Protein AF-A0A7X8JV28-F1 (afdb_monomer_lite)

Radius of gyration: 13.78 Å; chains: 1; bounding box: 39×40×29 Å

Foldseek 3Di:
DDFAAEAEEAQWEQDPVGIDGNPCVPAHLVRAPAEEEEEDDPPLCLQVVQVVVQVVCRVVRFYKYWYADRVDRSGTQKMAGVVNRYIYGHPYPPPPPCVSHPYYHYSVVPD

pLDDT: mean 81.32, std 13.65, range [43.78, 96.5]

Secondary structure (DSSP, 8-state):
-PPPPEEEEESEEEETTEEEE-GGGT--TTT-SEEEEEE--TTSSHHHHHHHHHHHHHHTT--EEEEE-SS-TT-EEEEEEGGGTEEEEE--TT-GGGGG-SEEEETTS--

Sequence (111 aa):
MSKGKIRHMFLGGNTSQGFFSYYDYILSQEEATRIICIKGGPGVGKSTFMKKIGKEMEDRGYDVEYMHCSSDNNSIDGVVIPAIKVALLDGTAPHEEVSYAQYLFDLQEVW

Structure (mmCIF, N/CA/C/O backbone):
data_AF-A0A7X8JV28-F1
#
_entry.id   AF-A0A7X8JV28-F1
#
loop_
_atom_site.group_PDB
_atom_site.id
_atom_site.type_symbol
_atom_site.label_atom_id
_atom_site.label_alt_id
_atom_site.label_comp_id
_atom_site.label_asym_id
_atom_site.label_entity_id
_atom_site.label_seq_id
_atom_site.pdbx_PDB_ins_code
_atom_site.Cartn_x
_atom_site.Cartn_y
_atom_site.Cartn_z
_atom_site.occupancy
_atom_site.B_iso_or_equiv
_atom_site.auth_seq_id
_atom_site.auth_comp_id
_atom_site.auth_asym_id
_atom_site.auth_atom_id
_atom_site.pdbx_PDB_model_num
ATOM 1 N N . MET A 1 1 ? -24.702 -2.999 5.657 1.00 57.16 1 MET A N 1
ATOM 2 C CA . MET A 1 1 ? -23.469 -2.457 6.268 1.00 57.16 1 MET A CA 1
ATOM 3 C C . MET A 1 1 ? -22.987 -1.316 5.389 1.00 57.16 1 MET A C 1
ATOM 5 O O . MET A 1 1 ? -23.052 -1.466 4.173 1.00 57.16 1 MET A O 1
ATOM 9 N N . SER A 1 2 ? -22.616 -0.164 5.953 1.00 67.62 2 SER A N 1
ATOM 10 C CA . SER A 1 2 ? -22.045 0.934 5.161 1.00 67.62 2 SER A CA 1
ATOM 11 C C . SER A 1 2 ? -20.673 0.508 4.647 1.00 67.62 2 SER A C 1
ATOM 13 O O . SER A 1 2 ? -19.848 0.057 5.437 1.00 67.62 2 SER A O 1
ATOM 15 N N . LYS A 1 3 ? -20.434 0.624 3.339 1.00 73.06 3 LYS A N 1
ATOM 16 C CA . LYS A 1 3 ? -19.092 0.430 2.779 1.00 73.06 3 LYS A CA 1
ATOM 17 C C . LYS A 1 3 ? -18.170 1.540 3.290 1.00 73.06 3 LYS A C 1
ATOM 19 O O . LYS A 1 3 ? -18.620 2.682 3.403 1.00 73.06 3 LYS A O 1
ATOM 24 N N . GLY A 1 4 ? -16.919 1.196 3.593 1.00 81.31 4 GLY A N 1
ATOM 25 C CA . GLY A 1 4 ? -15.893 2.183 3.921 1.00 81.31 4 GLY A CA 1
ATOM 26 C C . GLY A 1 4 ? -15.623 3.127 2.746 1.00 81.31 4 GLY A C 1
ATOM 27 O O . GLY A 1 4 ? -15.974 2.844 1.595 1.00 81.31 4 GLY A O 1
ATOM 28 N N . LYS A 1 5 ? -15.032 4.283 3.034 1.00 90.69 5 LYS A N 1
ATOM 29 C CA . LYS A 1 5 ? -14.613 5.262 2.032 1.00 90.69 5 LYS A CA 1
ATOM 30 C C . LYS A 1 5 ? -13.354 4.773 1.330 1.00 90.69 5 LYS A C 1
ATOM 32 O O . LYS A 1 5 ? -12.372 4.408 1.970 1.00 90.69 5 LYS A O 1
ATOM 37 N N . ILE A 1 6 ? -13.384 4.830 0.004 1.00 94.50 6 ILE A N 1
ATOM 38 C CA . ILE A 1 6 ? -12.260 4.452 -0.849 1.00 94.50 6 ILE A CA 1
ATOM 39 C C . ILE A 1 6 ? -11.619 5.724 -1.393 1.00 94.50 6 ILE A C 1
ATOM 41 O O . ILE A 1 6 ? -12.312 6.593 -1.930 1.00 94.50 6 ILE A O 1
ATOM 45 N N . ARG A 1 7 ? -10.297 5.834 -1.264 1.00 92.38 7 ARG A N 1
ATOM 46 C CA . ARG A 1 7 ? -9.512 6.922 -1.858 1.00 92.38 7 ARG A CA 1
ATOM 47 C C . ARG A 1 7 ? -8.438 6.343 -2.760 1.00 92.38 7 ARG A C 1
ATOM 49 O O . ARG A 1 7 ? -7.841 5.319 -2.451 1.00 92.38 7 ARG A O 1
ATOM 56 N N . HIS A 1 8 ? -8.190 7.026 -3.866 1.00 92.25 8 HIS A N 1
ATOM 57 C CA . HIS A 1 8 ? -7.126 6.698 -4.802 1.00 92.25 8 HIS A CA 1
ATOM 58 C C . HIS A 1 8 ? -6.205 7.903 -4.926 1.00 92.25 8 HIS A C 1
ATOM 60 O O . HIS A 1 8 ? -6.681 9.025 -5.104 1.00 92.25 8 HIS A O 1
ATOM 66 N N . MET A 1 9 ? -4.903 7.671 -4.827 1.00 89.56 9 MET A N 1
ATOM 67 C CA . MET A 1 9 ? -3.884 8.711 -4.920 1.00 89.56 9 MET A CA 1
ATOM 68 C C . MET A 1 9 ? -2.630 8.176 -5.606 1.00 89.56 9 MET A C 1
ATOM 70 O O . MET A 1 9 ? -2.436 6.967 -5.695 1.00 89.56 9 MET A O 1
ATOM 74 N N . PHE A 1 10 ? -1.784 9.082 -6.084 1.00 85.81 10 PHE A N 1
ATOM 75 C CA . PHE A 1 10 ? -0.434 8.768 -6.539 1.00 85.81 10 PHE A CA 1
ATOM 76 C C . PHE A 1 10 ? 0.550 9.230 -5.469 1.00 85.81 10 PHE A C 1
ATOM 78 O O . PHE A 1 10 ? 0.395 10.323 -4.927 1.00 85.81 10 PHE A O 1
ATOM 85 N N . LEU A 1 11 ? 1.553 8.406 -5.175 1.00 76.94 11 LEU A N 1
ATOM 86 C CA . LEU A 1 11 ? 2.561 8.703 -4.150 1.00 76.94 11 LEU A CA 1
ATOM 87 C C . LEU A 1 11 ? 3.801 9.390 -4.688 1.00 76.94 11 LEU A C 1
ATOM 89 O O . LEU A 1 11 ? 4.703 9.729 -3.938 1.00 76.94 11 LEU A O 1
ATOM 93 N N . GLY A 1 12 ? 3.872 9.584 -5.990 1.00 78.94 12 GLY A N 1
ATOM 94 C CA . GLY A 1 12 ? 4.982 10.264 -6.605 1.00 78.94 12 GLY A CA 1
ATOM 95 C C . GLY A 1 12 ? 4.717 10.479 -8.074 1.00 78.94 12 GLY A C 1
ATOM 96 O O . GLY A 1 12 ? 3.746 9.967 -8.637 1.00 78.94 12 GLY A O 1
ATOM 97 N N . GLY A 1 13 ? 5.576 11.266 -8.694 1.00 79.62 13 GLY A N 1
ATOM 98 C CA . GLY A 1 13 ? 5.442 11.601 -10.097 1.00 79.62 13 GLY A CA 1
ATOM 99 C C . GLY A 1 13 ? 6.718 12.191 -10.661 1.00 79.62 13 GLY A C 1
ATOM 100 O O . GLY A 1 13 ? 7.561 12.725 -9.939 1.00 79.62 13 GLY A O 1
ATOM 101 N N . ASN A 1 14 ? 6.844 12.100 -11.980 1.00 81.44 14 ASN A N 1
ATOM 102 C CA . ASN A 1 14 ? 7.938 12.723 -12.708 1.00 81.44 14 ASN A CA 1
ATOM 103 C C . ASN A 1 14 ? 7.628 14.206 -12.926 1.00 81.44 14 ASN A C 1
ATOM 105 O O . ASN A 1 14 ? 6.601 14.556 -13.507 1.00 81.44 14 ASN A O 1
ATOM 109 N N . THR A 1 15 ? 8.525 15.074 -12.468 1.00 82.62 15 THR A N 1
ATOM 110 C CA . THR A 1 15 ? 8.434 16.529 -12.630 1.00 82.62 15 THR A CA 1
ATOM 111 C C . THR A 1 15 ? 9.595 17.038 -13.483 1.00 82.62 15 THR A C 1
ATOM 113 O O . THR A 1 15 ? 10.560 16.316 -13.737 1.00 82.62 15 THR A O 1
ATOM 116 N N . SER A 1 16 ? 9.561 18.310 -13.886 1.00 85.94 16 SER A N 1
ATOM 117 C CA . SER A 1 16 ? 10.687 18.942 -14.590 1.00 85.94 16 SER A CA 1
ATOM 118 C C . SER A 1 16 ? 11.976 19.021 -13.757 1.00 85.94 16 SER A C 1
ATOM 120 O O . SER A 1 16 ? 13.021 19.357 -14.304 1.00 85.94 16 SER A O 1
ATOM 122 N N . GLN A 1 17 ? 11.912 18.742 -12.451 1.00 84.19 17 GLN A N 1
ATOM 123 C CA . GLN A 1 17 ? 13.056 18.727 -11.532 1.00 84.19 17 GLN A CA 1
ATOM 124 C C . GLN A 1 17 ? 13.494 17.304 -11.138 1.00 84.19 17 GLN A C 1
ATOM 126 O O . GLN A 1 17 ? 14.401 17.153 -10.326 1.00 84.19 17 GLN A O 1
ATOM 131 N N . GLY A 1 18 ? 12.877 16.264 -11.712 1.00 80.75 18 GLY A N 1
ATOM 132 C CA . GLY A 1 18 ? 13.117 14.861 -11.363 1.00 80.75 18 GLY A CA 1
ATOM 133 C C . GLY A 1 18 ? 11.908 14.191 -10.705 1.00 80.75 18 GLY A C 1
ATOM 134 O O . GLY A 1 18 ? 10.798 14.734 -10.710 1.00 80.75 18 GLY A O 1
ATOM 135 N N . PHE A 1 19 ? 12.114 12.985 -10.173 1.00 77.12 19 PHE A N 1
ATOM 136 C CA . PHE A 1 19 ? 11.081 12.235 -9.456 1.00 77.12 19 PHE A CA 1
ATOM 137 C C . PHE A 1 19 ? 10.818 12.866 -8.086 1.00 77.12 19 PHE A C 1
ATOM 139 O O . PHE A 1 19 ? 11.753 13.102 -7.323 1.00 77.12 19 PHE A O 1
ATOM 146 N N . PHE A 1 20 ? 9.549 13.131 -7.779 1.00 76.44 20 PHE A N 1
ATOM 147 C CA . PHE A 1 20 ? 9.119 13.625 -6.473 1.00 76.44 20 PHE A CA 1
ATOM 148 C C . PHE A 1 20 ? 8.277 12.559 -5.770 1.00 76.44 20 PHE A C 1
ATOM 150 O O . PHE A 1 20 ? 7.376 11.994 -6.392 1.00 76.44 20 PHE A O 1
ATOM 157 N N . SER A 1 21 ? 8.566 12.304 -4.491 1.00 75.50 21 SER A N 1
ATOM 158 C CA . SER A 1 21 ? 7.941 11.270 -3.657 1.00 75.50 21 SER A CA 1
ATOM 159 C C . SER A 1 21 ? 7.173 11.901 -2.489 1.00 75.50 21 SER A C 1
ATOM 161 O O . SER A 1 21 ? 7.656 12.833 -1.854 1.00 75.50 21 SER A O 1
ATOM 163 N N . TYR A 1 22 ? 5.979 11.385 -2.208 1.00 74.81 22 TYR A N 1
ATOM 164 C CA . TYR A 1 22 ? 5.117 11.713 -1.068 1.00 74.81 22 TYR A CA 1
ATOM 165 C C . TYR A 1 22 ? 4.986 10.539 -0.085 1.00 74.81 22 TYR A C 1
ATOM 167 O O . TYR A 1 22 ? 4.106 10.563 0.776 1.00 74.81 22 TYR A O 1
ATOM 175 N N . TYR A 1 23 ? 5.831 9.511 -0.203 1.00 69.12 23 TYR A N 1
ATOM 176 C CA . TYR A 1 23 ? 5.744 8.308 0.629 1.00 69.12 23 TYR A CA 1
ATOM 177 C C . TYR A 1 23 ? 5.847 8.611 2.134 1.00 69.12 23 TYR A C 1
ATOM 179 O O . TYR A 1 23 ? 5.099 8.038 2.927 1.00 69.12 23 TYR A O 1
ATOM 187 N N . ASP A 1 24 ? 6.653 9.607 2.512 1.00 68.00 24 ASP A N 1
ATOM 188 C CA . ASP A 1 24 ? 6.817 10.060 3.901 1.00 68.00 24 ASP A CA 1
ATOM 189 C C . ASP A 1 24 ? 5.529 10.606 4.548 1.00 68.00 24 ASP A C 1
ATOM 191 O O . ASP A 1 24 ? 5.417 10.653 5.773 1.00 68.00 24 ASP A O 1
ATOM 195 N N . TYR A 1 25 ? 4.536 11.014 3.750 1.00 71.88 25 TYR A N 1
ATOM 196 C CA . TYR A 1 25 ? 3.302 11.651 4.233 1.00 71.88 25 TYR A CA 1
ATOM 197 C C . TYR A 1 25 ? 2.119 10.691 4.374 1.00 71.88 25 TYR A C 1
ATOM 199 O O . TYR A 1 25 ? 1.027 11.110 4.755 1.00 71.88 25 TYR A O 1
ATOM 207 N N . ILE A 1 26 ? 2.312 9.419 4.034 1.00 72.06 26 ILE A N 1
ATOM 208 C CA . ILE A 1 26 ? 1.241 8.424 4.002 1.00 72.06 26 ILE A CA 1
ATOM 209 C C . ILE A 1 26 ? 0.824 8.014 5.413 1.00 72.06 26 ILE A C 1
ATOM 211 O O . ILE A 1 26 ? -0.345 8.076 5.790 1.00 72.06 26 ILE A O 1
ATOM 215 N N . LEU A 1 27 ? 1.798 7.519 6.166 1.00 76.50 27 LEU A N 1
ATOM 216 C CA . LEU A 1 27 ? 1.638 7.025 7.518 1.00 76.50 27 LEU A CA 1
ATOM 217 C C . LEU A 1 27 ? 3.030 7.040 8.132 1.00 76.50 27 LEU A C 1
ATOM 219 O O . LEU A 1 27 ? 3.892 6.252 7.738 1.00 76.50 27 LEU A O 1
ATOM 223 N N . SER A 1 28 ? 3.256 7.959 9.065 1.00 77.88 28 SER A N 1
ATOM 224 C CA . SER A 1 28 ? 4.546 8.032 9.740 1.00 77.88 28 SER A CA 1
ATOM 225 C C . SER A 1 28 ? 4.804 6.736 10.513 1.00 77.88 28 SER A C 1
ATOM 227 O O . SER A 1 28 ? 3.879 6.084 11.004 1.00 77.88 28 SER A O 1
ATOM 229 N N . GLN A 1 29 ? 6.071 6.352 10.654 1.00 71.81 29 GLN A N 1
ATOM 230 C CA . GLN A 1 29 ? 6.434 5.155 11.420 1.00 71.81 29 GLN A CA 1
ATOM 231 C C . GLN A 1 29 ? 6.014 5.230 12.884 1.00 71.81 29 GLN A C 1
ATOM 233 O O . GLN A 1 29 ? 5.699 4.205 13.480 1.00 71.81 29 GLN A O 1
ATOM 238 N N . GLU A 1 30 ? 6.012 6.433 13.456 1.00 80.12 30 GLU A N 1
ATOM 239 C CA . GLU A 1 30 ? 5.591 6.665 14.837 1.00 80.12 30 GLU A CA 1
ATOM 240 C C . GLU A 1 30 ? 4.093 6.391 15.023 1.00 80.12 30 GLU A C 1
ATOM 242 O O . GLU A 1 30 ? 3.666 5.905 16.070 1.00 80.12 30 GLU A O 1
ATOM 247 N N . GLU A 1 31 ? 3.282 6.674 14.002 1.00 84.12 31 GLU A N 1
ATOM 248 C CA . GLU A 1 31 ? 1.842 6.429 14.031 1.00 84.12 31 GLU A CA 1
ATOM 249 C C . GLU A 1 31 ? 1.480 5.013 13.590 1.00 84.12 31 GLU A C 1
ATOM 251 O O . GLU A 1 31 ? 0.454 4.479 14.025 1.00 84.12 31 GLU A O 1
ATOM 256 N N . ALA A 1 32 ? 2.286 4.407 12.720 1.00 86.38 32 ALA A N 1
ATOM 257 C CA . ALA A 1 32 ? 1.993 3.117 12.133 1.00 86.38 32 ALA A CA 1
ATOM 258 C C . ALA A 1 32 ? 1.951 2.014 13.195 1.00 86.38 32 ALA A C 1
ATOM 260 O O . ALA A 1 32 ? 2.913 1.744 13.908 1.00 86.38 32 ALA A O 1
ATOM 261 N N . THR A 1 33 ? 0.829 1.296 13.244 1.00 91.44 33 THR A N 1
ATOM 262 C CA . THR A 1 33 ? 0.763 0.039 13.994 1.00 91.44 33 THR A CA 1
ATOM 263 C C . THR A 1 33 ? 1.562 -1.037 13.276 1.00 91.44 33 THR A C 1
ATOM 265 O O . THR A 1 33 ? 2.261 -1.800 13.939 1.00 91.44 33 THR A O 1
ATOM 268 N N . ARG A 1 34 ? 1.454 -1.108 11.936 1.00 89.19 34 ARG A N 1
ATOM 269 C CA . ARG A 1 34 ? 2.289 -1.978 11.093 1.00 89.19 34 ARG A CA 1
ATOM 270 C C . ARG A 1 34 ? 2.592 -1.380 9.728 1.00 89.19 34 ARG A C 1
ATOM 272 O O . ARG A 1 34 ? 1.685 -0.902 9.052 1.00 89.19 34 ARG A O 1
ATOM 279 N N . ILE A 1 35 ? 3.842 -1.524 9.298 1.00 87.25 35 ILE A N 1
ATOM 280 C CA . ILE A 1 35 ? 4.275 -1.298 7.914 1.00 87.25 35 ILE A CA 1
ATOM 281 C C . ILE A 1 35 ? 4.800 -2.625 7.370 1.00 87.25 35 ILE A C 1
ATOM 283 O O . ILE A 1 35 ? 5.739 -3.204 7.925 1.00 87.25 35 ILE A O 1
ATOM 287 N N . ILE A 1 36 ? 4.156 -3.119 6.316 1.00 88.50 36 ILE A N 1
ATOM 288 C CA . ILE A 1 36 ? 4.472 -4.386 5.659 1.00 88.50 36 ILE A CA 1
ATOM 289 C C . ILE A 1 36 ? 4.986 -4.071 4.259 1.00 88.50 36 ILE A C 1
ATOM 291 O O . ILE A 1 36 ? 4.235 -3.585 3.416 1.00 88.50 36 ILE A O 1
ATOM 295 N N . CYS A 1 37 ? 6.249 -4.387 3.997 1.00 86.69 37 CYS A N 1
ATOM 296 C CA . CYS A 1 37 ? 6.818 -4.255 2.663 1.00 86.69 37 CYS A CA 1
ATOM 297 C C . CYS A 1 37 ? 6.721 -5.584 1.918 1.00 86.69 37 CYS A C 1
ATOM 299 O O . CYS A 1 37 ? 7.158 -6.625 2.413 1.00 86.69 37 CYS A O 1
ATOM 301 N N . ILE A 1 38 ? 6.171 -5.536 0.711 1.00 87.75 38 ILE A N 1
ATOM 302 C CA . ILE A 1 38 ? 6.040 -6.675 -0.187 1.00 87.75 38 ILE A CA 1
ATOM 303 C C . ILE A 1 38 ? 7.141 -6.568 -1.233 1.00 87.75 38 ILE A C 1
ATOM 305 O O . ILE A 1 38 ? 7.143 -5.656 -2.057 1.00 87.75 38 ILE A O 1
ATOM 309 N N . LYS A 1 39 ? 8.078 -7.511 -1.205 1.00 83.00 39 LYS A N 1
ATOM 310 C CA . LYS A 1 39 ? 9.165 -7.620 -2.173 1.00 83.00 39 LYS A CA 1
ATOM 311 C C . LYS A 1 39 ? 8.874 -8.665 -3.236 1.00 83.00 39 LYS A C 1
ATOM 313 O O . LYS A 1 39 ? 8.042 -9.556 -3.076 1.00 83.00 39 LYS A O 1
ATOM 318 N N . GLY A 1 40 ? 9.577 -8.506 -4.347 1.00 79.88 40 GLY A N 1
ATOM 319 C CA . GLY A 1 40 ? 9.645 -9.471 -5.428 1.00 79.88 40 GLY A CA 1
ATOM 320 C C . GLY A 1 40 ? 9.813 -8.778 -6.775 1.00 79.88 40 GLY A C 1
ATOM 321 O O . GLY A 1 40 ? 9.611 -7.572 -6.906 1.00 79.88 40 GLY A O 1
ATOM 322 N N . GLY A 1 41 ? 10.190 -9.526 -7.804 1.00 80.00 41 GLY A N 1
ATOM 323 C CA . GLY A 1 41 ? 10.437 -8.990 -9.140 1.00 80.00 41 GLY A CA 1
ATOM 324 C C . GLY A 1 41 ? 9.185 -8.441 -9.842 1.00 80.00 41 GLY A C 1
ATOM 325 O O . GLY A 1 41 ? 8.059 -8.527 -9.333 1.00 80.00 41 GLY A O 1
ATOM 326 N N . PRO A 1 42 ? 9.349 -7.852 -11.034 1.00 80.62 42 PRO A N 1
ATOM 327 C CA . PRO A 1 42 ? 8.225 -7.487 -11.890 1.00 80.62 42 PRO A CA 1
ATOM 328 C C . PRO A 1 42 ? 7.331 -8.702 -12.182 1.00 80.62 42 PRO A C 1
ATOM 330 O O . PRO A 1 42 ? 7.822 -9.810 -12.377 1.00 80.62 42 PRO A O 1
ATOM 333 N N . GLY A 1 43 ? 6.010 -8.510 -12.203 1.00 84.00 43 GLY A N 1
ATOM 334 C CA . GLY A 1 43 ? 5.058 -9.557 -12.605 1.00 84.00 43 GLY A CA 1
ATOM 335 C C . GLY A 1 43 ? 4.742 -10.643 -11.565 1.00 84.00 43 GLY A C 1
ATOM 336 O O . GLY A 1 43 ? 3.832 -11.429 -11.795 1.00 84.00 43 GLY A O 1
ATOM 337 N N . VAL A 1 44 ? 5.384 -10.656 -10.390 1.00 87.19 44 VAL A N 1
ATOM 338 C CA . VAL A 1 44 ? 5.136 -11.676 -9.337 1.00 87.19 44 VAL A CA 1
ATOM 339 C C . VAL A 1 44 ? 3.824 -11.482 -8.560 1.00 87.19 44 VAL A C 1
ATOM 341 O O . VAL A 1 44 ? 3.532 -12.207 -7.616 1.00 87.19 44 VAL A O 1
ATOM 344 N N . GLY A 1 45 ? 3.020 -10.483 -8.936 1.00 89.12 45 GLY A N 1
ATOM 345 C CA . GLY A 1 45 ? 1.680 -10.285 -8.381 1.00 89.12 45 GLY A CA 1
ATOM 346 C C . GLY A 1 45 ? 1.579 -9.373 -7.154 1.00 89.12 45 GLY A C 1
ATOM 347 O O . GLY A 1 45 ? 0.511 -9.348 -6.549 1.00 89.12 45 GLY A O 1
ATOM 348 N N . LYS A 1 46 ? 2.605 -8.577 -6.813 1.00 90.38 46 LYS A N 1
ATOM 349 C CA . LYS A 1 46 ? 2.596 -7.643 -5.658 1.00 90.38 46 LYS A CA 1
ATOM 350 C C . LYS A 1 46 ? 1.355 -6.741 -5.609 1.00 90.38 46 LYS A C 1
ATOM 352 O O . LYS A 1 46 ? 0.575 -6.796 -4.664 1.00 90.38 46 LYS A O 1
ATOM 357 N N . SER A 1 47 ? 1.120 -5.983 -6.680 1.00 92.12 47 SER A N 1
ATOM 358 C CA . SER A 1 47 ? -0.057 -5.115 -6.830 1.00 92.12 47 SER A CA 1
ATOM 359 C C . SER A 1 47 ? -1.368 -5.897 -6.718 1.00 92.12 47 SER A C 1
ATOM 361 O O . SER A 1 47 ? -2.298 -5.477 -6.034 1.00 92.12 47 SER A O 1
ATOM 363 N N . THR A 1 48 ? -1.436 -7.093 -7.311 1.00 93.88 48 THR A N 1
ATOM 364 C CA . THR A 1 48 ? -2.628 -7.950 -7.203 1.00 93.88 48 THR A CA 1
ATOM 365 C C . THR A 1 48 ? -2.864 -8.406 -5.763 1.00 93.88 48 THR A C 1
ATOM 367 O O . THR A 1 48 ? -4.003 -8.408 -5.300 1.00 93.88 48 THR A O 1
ATOM 370 N N . PHE A 1 49 ? -1.806 -8.774 -5.044 1.00 93.06 49 PHE A N 1
ATOM 371 C CA . PHE A 1 49 ? -1.873 -9.180 -3.646 1.00 93.06 49 PHE A CA 1
ATOM 372 C C . PHE A 1 49 ? -2.363 -8.034 -2.755 1.00 93.06 49 PHE A C 1
ATOM 374 O O . PHE A 1 49 ? -3.336 -8.204 -2.019 1.00 93.06 49 PHE A O 1
ATOM 381 N N . MET A 1 50 ? -1.784 -6.840 -2.905 1.00 94.69 50 MET A N 1
ATOM 382 C CA . MET A 1 5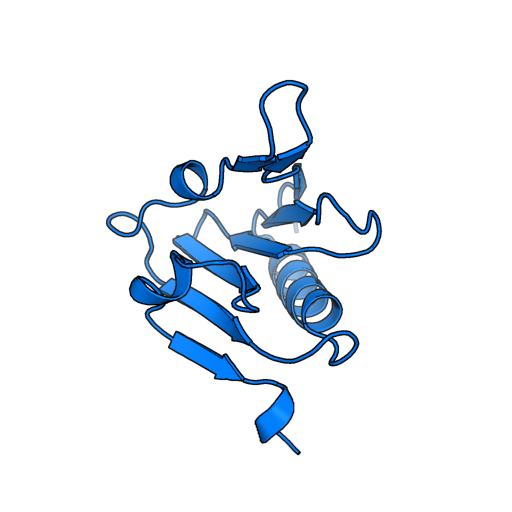0 ?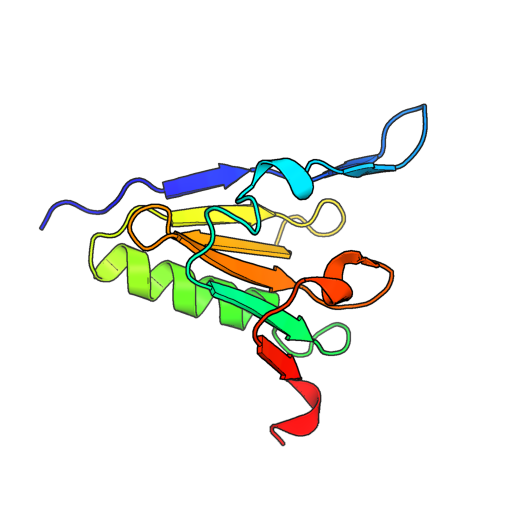 -2.224 -5.643 -2.187 1.00 94.69 50 MET A CA 1
ATOM 383 C C . MET A 1 50 ? -3.687 -5.289 -2.485 1.00 94.69 50 MET A C 1
ATOM 385 O O . MET A 1 50 ? -4.458 -5.052 -1.557 1.00 94.69 50 MET A O 1
ATOM 389 N N . LYS A 1 51 ? -4.115 -5.338 -3.756 1.00 95.00 51 LYS A N 1
ATOM 390 C CA . LYS A 1 51 ? -5.516 -5.087 -4.143 1.00 95.00 51 LYS A CA 1
ATOM 391 C C . LYS A 1 51 ? -6.485 -6.069 -3.498 1.00 95.00 51 LYS A C 1
ATOM 393 O O . LYS A 1 51 ? -7.556 -5.659 -3.068 1.00 95.00 51 LYS A O 1
ATOM 398 N N . LYS A 1 52 ? -6.124 -7.355 -3.420 1.00 96.00 52 LYS A N 1
ATOM 399 C CA . LYS A 1 52 ? -6.950 -8.374 -2.754 1.00 96.00 52 LYS A CA 1
ATOM 400 C C . LYS A 1 52 ? -7.124 -8.065 -1.268 1.00 96.00 52 LYS A C 1
ATOM 402 O O . LYS A 1 52 ? -8.239 -8.159 -0.767 1.00 96.00 52 LYS A O 1
ATOM 407 N N . ILE A 1 53 ? -6.051 -7.659 -0.589 1.00 95.38 53 ILE A N 1
ATOM 408 C CA . ILE A 1 53 ? -6.109 -7.263 0.824 1.00 95.38 53 ILE A CA 1
ATOM 409 C C . ILE A 1 53 ? -6.963 -6.003 0.995 1.00 95.38 53 ILE A C 1
ATOM 411 O O . ILE A 1 53 ? -7.866 -6.001 1.825 1.00 95.38 53 ILE A O 1
ATOM 415 N N . GLY A 1 54 ? -6.744 -4.962 0.187 1.00 95.38 54 GLY A N 1
ATOM 416 C CA . GLY A 1 54 ? -7.561 -3.745 0.225 1.00 95.38 54 GLY A CA 1
ATOM 417 C C . GLY A 1 54 ? -9.050 -4.043 0.024 1.00 95.38 54 GLY A C 1
ATOM 418 O O . GLY A 1 54 ? -9.876 -3.637 0.838 1.00 95.38 54 GLY A O 1
ATOM 419 N N . LYS A 1 55 ? -9.385 -4.853 -0.988 1.00 95.44 55 LYS A N 1
ATOM 420 C CA . LYS A 1 55 ? -10.761 -5.265 -1.291 1.00 95.44 55 LYS A CA 1
ATOM 421 C C . LYS A 1 55 ? -11.428 -5.987 -0.118 1.00 95.44 55 LYS A C 1
ATOM 423 O O . LYS A 1 55 ? -12.585 -5.697 0.179 1.00 95.44 55 LYS A O 1
ATOM 428 N N . GLU A 1 56 ? -10.707 -6.892 0.540 1.00 95.94 56 GLU A N 1
ATOM 429 C CA . GLU A 1 56 ? -11.189 -7.605 1.728 1.00 95.94 56 GLU A CA 1
ATOM 430 C C . GLU A 1 56 ? -11.455 -6.638 2.894 1.00 95.94 56 GLU A C 1
ATOM 432 O O . GLU A 1 56 ? -12.453 -6.767 3.602 1.00 95.94 56 GLU A O 1
ATOM 437 N N . MET A 1 57 ? -10.600 -5.629 3.085 1.00 95.69 57 MET A N 1
ATOM 438 C CA . MET A 1 57 ? -10.788 -4.626 4.139 1.00 95.69 57 MET A CA 1
ATOM 439 C C . MET A 1 57 ? -11.985 -3.711 3.851 1.00 95.69 57 MET A C 1
ATOM 441 O O . MET A 1 57 ? -12.761 -3.423 4.764 1.00 95.69 57 MET A O 1
ATOM 445 N N . GLU A 1 58 ? -12.207 -3.330 2.590 1.00 94.81 58 GLU A N 1
ATOM 446 C CA . GLU A 1 58 ? -13.428 -2.621 2.181 1.00 94.81 58 GLU A CA 1
ATOM 447 C C . GLU A 1 58 ? -14.694 -3.427 2.489 1.00 94.81 58 GLU A C 1
ATOM 449 O O . GLU A 1 58 ? -15.683 -2.869 2.969 1.00 94.81 58 GLU A O 1
ATOM 454 N N . ASP A 1 59 ? -14.682 -4.735 2.203 1.00 93.81 59 ASP A N 1
ATOM 455 C CA . ASP A 1 59 ? -15.838 -5.615 2.409 1.00 93.81 59 ASP A CA 1
ATOM 456 C C . ASP A 1 59 ? -16.147 -5.803 3.900 1.00 93.81 59 ASP A C 1
ATOM 458 O O . ASP A 1 59 ? -17.306 -5.966 4.287 1.00 93.81 59 ASP A O 1
ATOM 462 N N . ARG A 1 60 ? -15.126 -5.665 4.751 1.00 93.94 60 ARG A N 1
ATOM 463 C CA . ARG A 1 60 ? -15.253 -5.574 6.213 1.00 93.94 60 ARG A CA 1
ATOM 464 C C . ARG A 1 60 ? -15.704 -4.196 6.713 1.00 93.94 60 ARG A C 1
ATOM 466 O O . ARG A 1 60 ? -15.947 -4.043 7.907 1.00 93.94 60 ARG A O 1
ATOM 473 N N . GLY A 1 61 ? -15.844 -3.210 5.827 1.00 95.25 61 GLY A N 1
ATOM 474 C CA . GLY A 1 61 ? -16.321 -1.863 6.146 1.00 95.25 61 GLY A CA 1
ATOM 475 C C . GLY A 1 61 ? -15.230 -0.874 6.557 1.00 95.25 61 GLY A C 1
ATOM 476 O O . GLY A 1 61 ? -15.561 0.188 7.079 1.00 95.25 61 GLY A O 1
ATOM 477 N N . TYR A 1 62 ? -13.953 -1.194 6.336 1.00 96.50 62 TYR A N 1
ATOM 478 C CA . TYR A 1 62 ? -12.859 -0.258 6.589 1.00 96.50 62 TYR A CA 1
ATOM 479 C C . TYR A 1 62 ? -12.707 0.752 5.452 1.00 96.50 62 TYR A C 1
ATOM 481 O O . TYR A 1 62 ? -12.908 0.427 4.281 1.00 96.50 62 TYR A O 1
ATOM 489 N N . ASP A 1 63 ? -12.293 1.965 5.811 1.00 96.12 63 ASP A N 1
ATOM 490 C CA . ASP A 1 63 ? -11.775 2.933 4.849 1.00 96.12 63 ASP A CA 1
ATOM 491 C C . ASP A 1 63 ? -10.428 2.434 4.308 1.00 96.12 63 ASP A C 1
ATOM 493 O O . ASP A 1 63 ? -9.597 1.929 5.071 1.00 96.12 63 ASP A O 1
ATOM 497 N N . VAL A 1 64 ? -10.221 2.570 2.998 1.00 95.94 64 VAL A N 1
ATOM 498 C CA . VAL A 1 64 ? -9.020 2.082 2.310 1.00 95.94 64 VAL A CA 1
ATOM 499 C C . VAL A 1 64 ? -8.492 3.146 1.360 1.00 95.94 64 VAL A C 1
ATOM 501 O O . VAL A 1 64 ? -9.230 3.729 0.560 1.00 95.94 64 VAL A O 1
ATOM 504 N N . GLU A 1 65 ? -7.189 3.383 1.439 1.00 94.50 65 GLU A N 1
ATOM 505 C CA . GLU A 1 65 ? -6.468 4.303 0.571 1.00 94.50 65 GLU A CA 1
ATOM 506 C C . GLU A 1 65 ? -5.529 3.508 -0.339 1.00 94.50 65 GLU A C 1
ATOM 508 O O . GLU A 1 65 ? -4.632 2.811 0.130 1.00 94.50 65 GLU A O 1
ATOM 513 N N . TYR A 1 66 ? -5.758 3.593 -1.647 1.00 94.06 66 TYR A N 1
ATOM 514 C CA . TYR A 1 66 ? -4.952 2.939 -2.672 1.00 94.06 66 TYR A CA 1
ATOM 515 C C . TYR A 1 66 ? -3.963 3.909 -3.292 1.00 94.06 66 TYR A C 1
ATOM 517 O O . TYR A 1 66 ? -4.323 5.021 -3.692 1.00 94.06 66 TYR A O 1
ATOM 525 N N . MET A 1 67 ? -2.739 3.431 -3.447 1.00 91.38 67 MET A N 1
ATOM 526 C CA . MET A 1 67 ? -1.609 4.215 -3.911 1.00 91.38 67 MET A CA 1
ATOM 527 C C . MET A 1 67 ? -1.131 3.677 -5.244 1.00 91.38 67 MET A C 1
ATOM 529 O O . MET A 1 67 ? -0.566 2.591 -5.315 1.00 91.38 67 MET A O 1
ATOM 533 N N . HIS A 1 68 ? -1.413 4.414 -6.309 1.00 89.62 68 HIS A N 1
ATOM 534 C CA . HIS A 1 68 ? -1.124 3.996 -7.672 1.00 89.62 68 HIS A CA 1
ATOM 535 C C . HIS A 1 68 ? 0.333 4.230 -8.038 1.00 89.62 68 HIS A C 1
ATOM 537 O O . HIS A 1 68 ? 0.934 5.239 -7.655 1.00 89.62 68 HIS A O 1
ATOM 543 N N . CYS A 1 69 ? 0.859 3.301 -8.830 1.00 85.19 69 CYS A N 1
ATOM 544 C CA . CYS A 1 69 ? 2.187 3.417 -9.392 1.00 85.19 69 CYS A CA 1
ATOM 545 C C . CYS A 1 69 ? 2.218 4.529 -10.439 1.00 85.19 69 CYS A C 1
ATOM 547 O 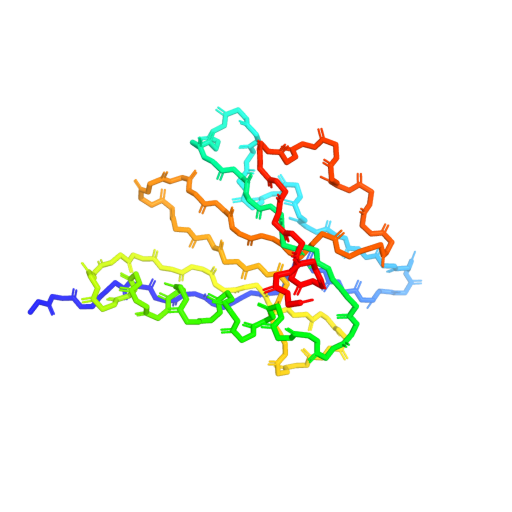O . CYS A 1 69 ? 1.396 4.573 -11.354 1.00 85.19 69 CYS A O 1
ATOM 549 N N . SER A 1 70 ? 3.205 5.415 -10.341 1.00 80.62 70 SER A N 1
ATOM 550 C CA . SER A 1 70 ? 3.382 6.516 -11.299 1.00 80.62 70 SER A CA 1
ATOM 551 C C . SER A 1 70 ? 3.800 6.051 -12.701 1.00 80.62 70 SER A C 1
ATOM 553 O O . SER A 1 70 ? 3.645 6.798 -13.666 1.00 80.62 70 SER A O 1
ATOM 555 N N . SER A 1 71 ? 4.320 4.823 -12.819 1.00 80.25 71 SER A N 1
ATOM 556 C CA . SER A 1 71 ? 4.817 4.247 -14.077 1.00 80.25 71 SER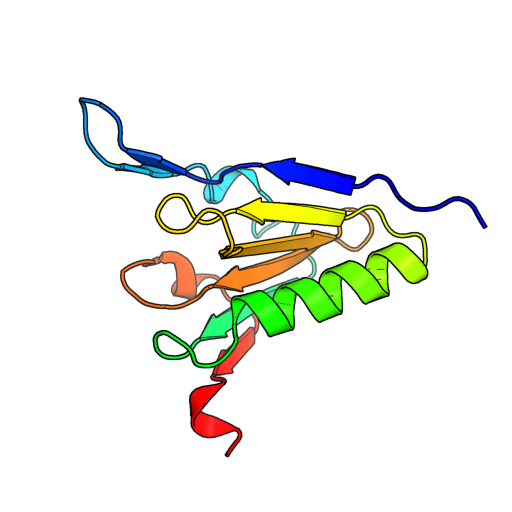 A CA 1
ATOM 557 C C . SER A 1 71 ? 3.862 3.228 -14.713 1.00 80.25 71 SER A C 1
ATOM 559 O O . SER A 1 71 ? 3.968 2.967 -15.909 1.00 80.25 71 SER A O 1
ATOM 561 N N . ASP A 1 72 ? 2.918 2.672 -13.947 1.00 82.81 72 ASP A N 1
ATOM 562 C CA . ASP A 1 72 ? 1.877 1.765 -14.442 1.00 82.81 72 ASP A CA 1
ATOM 563 C C . ASP A 1 72 ? 0.533 2.095 -13.787 1.00 82.81 72 ASP A C 1
ATOM 565 O O . ASP A 1 72 ? 0.294 1.798 -12.619 1.00 82.81 72 ASP A O 1
ATOM 569 N N . ASN A 1 73 ? -0.378 2.648 -14.586 1.00 76.75 73 ASN A N 1
ATOM 570 C CA . ASN A 1 73 ? -1.696 3.100 -14.143 1.00 76.75 73 ASN A CA 1
ATOM 571 C C . ASN A 1 73 ? -2.606 1.957 -13.646 1.00 76.75 73 ASN A C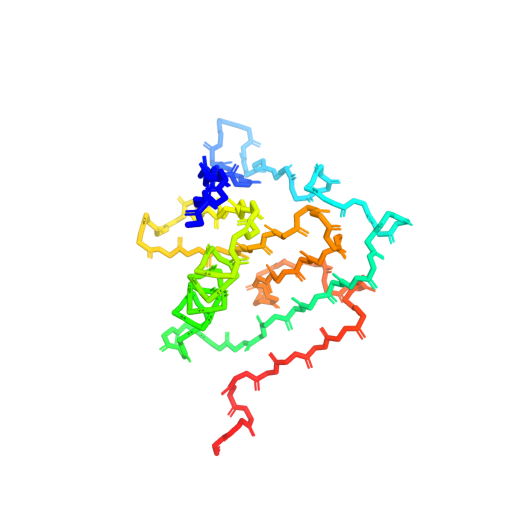 1
ATOM 573 O O . ASN A 1 73 ? -3.619 2.206 -12.997 1.00 76.75 73 ASN A O 1
ATOM 577 N N . ASN A 1 74 ? -2.278 0.704 -13.979 1.00 84.62 74 ASN A N 1
ATOM 578 C CA . ASN A 1 74 ? -2.984 -0.474 -13.485 1.00 84.62 74 ASN A CA 1
ATOM 579 C C . ASN A 1 74 ? -2.301 -1.096 -12.263 1.00 84.62 74 ASN A C 1
ATOM 581 O O . ASN A 1 74 ? -2.855 -2.040 -11.692 1.00 84.62 74 ASN A O 1
ATOM 585 N N . SER A 1 75 ? -1.137 -0.610 -11.835 1.00 88.50 75 SER A N 1
ATOM 586 C CA . SER A 1 75 ? -0.432 -1.111 -10.659 1.00 88.50 75 SER A CA 1
ATOM 587 C C . SER A 1 75 ? -0.647 -0.208 -9.446 1.00 88.50 75 SER A C 1
ATOM 589 O O . SER A 1 75 ? -0.828 1.000 -9.573 1.00 88.50 75 SER A O 1
ATOM 591 N N . ILE A 1 76 ? -0.633 -0.808 -8.256 1.00 91.62 76 ILE A N 1
ATOM 592 C CA . ILE A 1 76 ? -0.551 -0.069 -6.999 1.00 91.62 76 ILE A CA 1
ATOM 593 C C . ILE A 1 76 ? 0.770 -0.398 -6.316 1.00 91.62 76 ILE A C 1
ATOM 595 O O . ILE A 1 76 ? 1.181 -1.561 -6.314 1.00 91.62 76 ILE A O 1
ATOM 599 N N . ASP A 1 77 ? 1.373 0.624 -5.725 1.00 89.25 77 ASP A N 1
ATOM 600 C CA . ASP A 1 77 ? 2.593 0.531 -4.926 1.00 89.25 77 ASP A CA 1
ATOM 601 C C . ASP A 1 77 ? 2.272 0.518 -3.426 1.00 89.25 77 ASP A C 1
ATOM 603 O O . ASP A 1 77 ? 3.145 0.250 -2.607 1.00 89.25 77 ASP A O 1
ATOM 607 N N . GLY A 1 78 ? 1.015 0.764 -3.040 1.00 91.38 78 GLY A N 1
ATOM 608 C CA . GLY A 1 78 ? 0.628 0.684 -1.640 1.00 91.38 78 GLY A CA 1
ATOM 609 C C . GLY A 1 78 ? -0.870 0.649 -1.357 1.00 91.38 78 GLY A C 1
ATOM 610 O O . GLY A 1 78 ? -1.715 0.981 -2.197 1.00 91.38 78 GLY A O 1
ATOM 611 N N . VAL A 1 79 ? -1.185 0.225 -0.135 1.00 94.38 79 VAL A N 1
ATOM 612 C CA . VAL A 1 79 ? -2.521 0.227 0.466 1.00 94.38 79 VAL A CA 1
ATOM 613 C C . VAL A 1 79 ? -2.403 0.643 1.922 1.00 94.38 79 VAL A C 1
ATOM 615 O O . VAL A 1 79 ? -1.628 0.049 2.670 1.00 94.38 79 VAL A O 1
ATOM 618 N N . VAL A 1 80 ? -3.224 1.597 2.349 1.00 94.00 80 VAL A N 1
ATOM 619 C CA . VAL A 1 80 ? -3.332 1.991 3.756 1.00 94.00 80 VAL A CA 1
ATOM 620 C C . VAL A 1 80 ? -4.740 1.785 4.271 1.00 94.00 80 VAL A C 1
ATOM 622 O O . VAL A 1 80 ? -5.723 2.089 3.595 1.00 94.00 80 VAL A O 1
ATOM 625 N N . ILE A 1 81 ? -4.823 1.268 5.497 1.00 95.56 81 ILE A N 1
ATOM 626 C CA . ILE A 1 81 ? -6.065 1.130 6.255 1.00 95.56 81 ILE A CA 1
ATOM 627 C C . ILE A 1 81 ? -5.966 2.055 7.479 1.00 95.56 81 ILE A C 1
ATOM 629 O O . ILE A 1 81 ? -5.436 1.641 8.520 1.00 95.56 81 ILE A O 1
ATOM 633 N N . PRO A 1 82 ? -6.465 3.306 7.391 1.00 93.31 82 PRO A N 1
ATOM 634 C CA . PRO A 1 82 ? -6.216 4.332 8.406 1.00 93.31 82 PRO A CA 1
ATOM 635 C C . PRO A 1 82 ? -6.724 3.952 9.799 1.00 93.31 82 PRO A C 1
ATOM 637 O O . PRO A 1 82 ? -6.039 4.171 10.795 1.00 93.31 82 PRO A O 1
ATOM 640 N N . ALA A 1 83 ? -7.897 3.316 9.876 1.00 94.50 83 ALA A N 1
ATOM 641 C CA . ALA A 1 83 ? -8.541 2.976 11.147 1.00 94.50 83 ALA A CA 1
ATOM 642 C C . ALA A 1 83 ? -7.708 2.030 12.032 1.00 94.50 83 ALA A C 1
ATOM 644 O O . ALA A 1 83 ? -7.843 2.065 13.252 1.00 94.50 83 ALA A O 1
ATOM 645 N N . ILE A 1 84 ? -6.851 1.197 11.429 1.00 94.81 84 ILE A N 1
ATOM 646 C CA . ILE A 1 84 ? -5.941 0.289 12.148 1.00 94.81 84 ILE A CA 1
ATOM 647 C C . ILE A 1 84 ? -4.468 0.674 11.985 1.00 94.81 84 ILE A C 1
ATOM 649 O O . ILE A 1 84 ? -3.600 -0.050 12.461 1.00 94.81 84 ILE A O 1
ATOM 653 N N . LYS A 1 85 ? -4.187 1.795 11.308 1.00 93.81 85 LYS A N 1
ATOM 654 C CA . LYS A 1 85 ? -2.838 2.311 11.047 1.00 93.81 85 LYS A CA 1
ATOM 655 C C . LYS A 1 85 ? -1.901 1.244 10.467 1.00 93.81 85 LYS A C 1
ATOM 657 O O . LYS A 1 85 ? -0.784 1.049 10.951 1.00 93.81 85 LYS A O 1
ATOM 662 N N . VAL A 1 86 ? -2.385 0.520 9.457 1.00 93.62 86 VAL A N 1
ATOM 663 C CA . VAL A 1 86 ? -1.602 -0.488 8.730 1.00 93.62 86 VAL A CA 1
ATOM 664 C C . VAL A 1 86 ? -1.349 -0.016 7.306 1.00 93.62 86 VAL A C 1
ATOM 666 O O . VAL A 1 86 ? -2.289 0.398 6.626 1.00 93.62 86 VAL A O 1
ATOM 669 N N . ALA A 1 87 ? -0.099 -0.133 6.864 1.00 91.56 87 ALA A N 1
ATOM 670 C CA . ALA A 1 87 ? 0.331 0.117 5.495 1.00 91.56 87 ALA A CA 1
ATOM 671 C C . ALA A 1 87 ? 0.934 -1.150 4.872 1.00 91.56 87 ALA A C 1
ATOM 673 O O . ALA A 1 87 ? 1.732 -1.846 5.503 1.00 91.56 87 ALA A O 1
ATOM 674 N N . LEU A 1 88 ? 0.558 -1.430 3.626 1.00 91.69 88 LEU A N 1
ATOM 675 C CA . LEU A 1 88 ? 1.224 -2.377 2.738 1.00 91.69 88 LEU A CA 1
ATOM 676 C C . LEU A 1 88 ? 1.896 -1.573 1.634 1.00 91.69 88 LEU A C 1
ATOM 678 O O . LEU A 1 88 ? 1.222 -0.753 1.018 1.00 91.69 88 LEU A O 1
ATOM 682 N N . LEU A 1 89 ? 3.183 -1.798 1.392 1.00 88.38 89 LEU A N 1
ATOM 683 C CA . LEU A 1 89 ? 3.982 -1.024 0.439 1.00 88.38 89 LEU A CA 1
ATOM 684 C C . LEU A 1 89 ? 4.802 -1.953 -0.461 1.00 88.38 89 LEU A C 1
ATOM 686 O O . 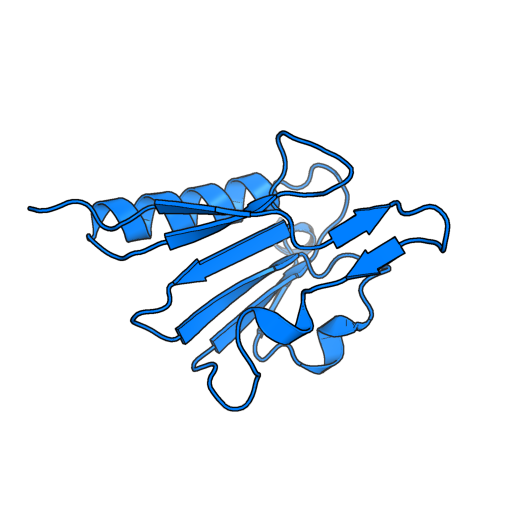LEU A 1 89 ? 5.244 -3.015 -0.019 1.00 88.38 89 LEU A O 1
ATOM 690 N N . ASP A 1 90 ? 5.035 -1.559 -1.707 1.00 86.19 90 ASP A N 1
ATOM 691 C CA . ASP A 1 90 ? 5.995 -2.213 -2.593 1.00 86.19 90 ASP A CA 1
ATOM 692 C C . ASP A 1 90 ? 7.425 -1.938 -2.101 1.00 86.19 90 ASP A C 1
ATOM 694 O O . ASP A 1 90 ? 7.849 -0.796 -1.966 1.00 86.19 90 ASP A O 1
ATOM 698 N N . GLY A 1 91 ? 8.167 -3.003 -1.792 1.00 73.12 91 GLY A N 1
ATOM 699 C CA . GLY A 1 91 ? 9.551 -2.943 -1.316 1.00 73.12 91 GLY A CA 1
ATOM 700 C C . GLY A 1 91 ? 10.603 -3.216 -2.397 1.00 73.12 91 GLY A C 1
ATOM 701 O O . GLY A 1 91 ? 11.751 -3.511 -2.052 1.00 73.12 91 GLY A O 1
ATOM 702 N N . THR A 1 92 ? 10.228 -3.228 -3.682 1.00 66.69 92 THR A N 1
ATOM 703 C CA . THR A 1 92 ? 11.158 -3.461 -4.802 1.00 66.69 92 THR A CA 1
ATOM 704 C C . THR A 1 92 ? 12.131 -2.280 -4.937 1.00 66.69 92 THR A C 1
ATOM 706 O O . THR A 1 92 ? 11.715 -1.128 -4.914 1.00 66.69 92 THR A O 1
ATOM 709 N N . ALA A 1 93 ? 13.437 -2.530 -5.098 1.00 50.03 93 ALA A N 1
ATOM 710 C CA . ALA A 1 93 ? 14.413 -1.467 -5.393 1.00 50.03 93 ALA A CA 1
ATOM 711 C C . ALA A 1 93 ? 13.990 -0.677 -6.659 1.00 50.03 93 ALA A C 1
ATOM 713 O O . ALA A 1 93 ? 13.498 -1.311 -7.598 1.00 50.03 93 ALA A O 1
ATOM 714 N N . PRO A 1 94 ? 14.153 0.664 -6.734 1.00 46.47 94 PRO A N 1
ATOM 715 C CA . PRO A 1 94 ? 15.122 1.526 -6.041 1.00 46.47 94 PRO A CA 1
ATOM 716 C C . PRO A 1 94 ? 14.607 2.187 -4.750 1.00 46.47 94 PRO A C 1
ATOM 718 O O . PRO A 1 94 ? 15.246 3.107 -4.251 1.00 46.47 94 PRO A O 1
ATOM 721 N N . HIS A 1 95 ? 13.468 1.752 -4.212 1.00 50.28 95 HIS A N 1
ATOM 722 C CA . HIS A 1 95 ? 12.908 2.318 -2.987 1.00 50.28 95 HIS A CA 1
ATOM 723 C C . HIS A 1 95 ? 13.814 1.996 -1.780 1.00 50.28 95 HIS A C 1
ATOM 725 O O . HIS A 1 95 ? 13.808 0.882 -1.258 1.00 50.28 95 HIS A O 1
ATOM 731 N N . GLU A 1 96 ? 14.626 2.965 -1.341 1.00 43.78 96 GLU A N 1
ATOM 732 C CA . GLU A 1 96 ? 15.492 2.886 -0.145 1.00 43.78 96 GLU A CA 1
ATOM 733 C C . GLU A 1 96 ? 14.689 2.809 1.180 1.00 43.78 96 GLU A C 1
ATOM 735 O O . GLU A 1 96 ? 15.256 2.651 2.260 1.00 43.78 96 GLU A O 1
ATOM 740 N N . GLU A 1 97 ? 13.356 2.843 1.105 1.00 50.69 97 GLU A N 1
ATOM 741 C CA . GLU A 1 97 ? 12.395 2.915 2.219 1.00 50.69 97 GLU A CA 1
ATOM 742 C C . GLU A 1 97 ? 12.226 1.598 3.009 1.00 50.69 97 GLU A C 1
ATOM 744 O O . GLU A 1 97 ? 11.477 1.535 3.985 1.00 50.69 97 GLU A O 1
ATOM 749 N N . VAL A 1 98 ? 12.949 0.530 2.649 1.00 51.25 98 VAL A N 1
ATOM 750 C CA . VAL A 1 98 ? 12.853 -0.778 3.330 1.00 51.25 98 VAL A CA 1
ATOM 751 C C . VAL A 1 98 ? 13.457 -0.765 4.745 1.00 51.25 98 VAL A C 1
ATOM 753 O O . VAL A 1 98 ? 13.191 -1.673 5.531 1.00 51.25 98 VAL A O 1
ATOM 756 N N . SER A 1 99 ? 14.237 0.256 5.117 1.00 50.72 99 SER A N 1
ATOM 757 C CA . SER A 1 99 ? 14.830 0.369 6.463 1.00 50.72 99 SER A CA 1
ATOM 758 C C . SER A 1 99 ? 13.790 0.489 7.588 1.00 50.72 99 SER A C 1
ATOM 760 O O . SER A 1 99 ? 14.104 0.230 8.748 1.00 50.72 99 SER A O 1
ATOM 762 N N . TYR A 1 100 ? 12.550 0.828 7.238 1.00 56.53 100 TYR A N 1
ATOM 763 C CA . TYR A 1 100 ? 11.456 1.104 8.166 1.00 56.53 100 TYR A CA 1
ATOM 764 C C . TYR A 1 100 ? 10.358 0.035 8.174 1.00 56.53 100 TYR A C 1
ATOM 766 O O . TYR A 1 100 ? 9.372 0.136 8.911 1.00 56.53 100 TYR A O 1
ATOM 774 N N . ALA A 1 101 ? 10.522 -1.007 7.358 1.00 60.69 101 ALA A N 1
ATOM 775 C CA . ALA A 1 101 ? 9.598 -2.123 7.305 1.00 60.69 101 ALA A CA 1
ATOM 776 C C . ALA A 1 101 ? 9.668 -2.921 8.612 1.00 60.69 101 ALA A C 1
ATOM 778 O O . ALA A 1 101 ? 10.713 -3.460 8.974 1.00 60.69 101 ALA A O 1
ATOM 779 N N . GLN A 1 102 ? 8.537 -3.055 9.303 1.00 59.84 102 GLN A N 1
ATOM 780 C CA . GLN A 1 102 ? 8.453 -3.950 10.459 1.00 59.84 102 GLN A CA 1
ATOM 781 C C . GLN A 1 102 ? 8.372 -5.418 10.020 1.00 59.84 102 GLN A C 1
ATOM 783 O O . GLN A 1 102 ? 8.794 -6.308 10.754 1.00 59.84 102 GLN A O 1
ATOM 788 N N . TYR A 1 103 ? 7.836 -5.670 8.821 1.00 66.31 103 TYR A N 1
ATOM 789 C CA . TYR A 1 103 ? 7.761 -6.994 8.213 1.00 66.31 103 TYR A CA 1
ATOM 790 C C . TYR A 1 103 ? 8.106 -6.920 6.728 1.00 66.31 103 TYR A C 1
ATOM 792 O O . TYR A 1 103 ? 7.626 -6.041 6.008 1.00 66.31 103 TYR A O 1
ATOM 800 N N . LEU A 1 104 ? 8.903 -7.886 6.279 1.00 69.00 104 LEU A N 1
ATOM 801 C CA . LEU A 1 104 ? 9.270 -8.084 4.885 1.00 69.00 104 LEU A CA 1
ATOM 802 C C . LEU A 1 104 ? 8.615 -9.368 4.376 1.00 69.00 104 LEU A C 1
ATOM 804 O O . LEU A 1 104 ? 8.822 -10.430 4.960 1.00 69.00 104 LEU A O 1
ATOM 808 N N . PHE A 1 105 ? 7.837 -9.274 3.302 1.00 72.75 105 PHE A N 1
ATOM 809 C CA . PHE A 1 105 ? 7.216 -10.428 2.659 1.00 72.75 105 PHE A CA 1
ATOM 810 C C . PHE A 1 105 ? 7.724 -10.535 1.224 1.00 72.75 105 PHE A C 1
ATOM 812 O O . PHE A 1 105 ? 7.365 -9.710 0.385 1.00 72.75 105 PHE A O 1
ATOM 819 N N . ASP A 1 106 ? 8.583 -11.511 0.939 1.00 74.38 106 ASP A N 1
ATOM 820 C CA . ASP A 1 106 ? 9.098 -11.732 -0.413 1.00 74.38 106 ASP A CA 1
ATOM 821 C C . ASP A 1 106 ? 8.213 -12.732 -1.155 1.00 74.38 106 ASP A C 1
ATOM 823 O O . ASP A 1 106 ? 8.155 -13.897 -0.778 1.00 74.38 106 ASP A O 1
ATOM 827 N N . LEU A 1 107 ? 7.518 -12.285 -2.206 1.00 69.06 107 LEU A N 1
ATOM 828 C CA . LEU A 1 107 ? 6.661 -13.148 -3.022 1.00 69.06 107 LEU A CA 1
ATOM 829 C C . LEU A 1 107 ? 7.440 -14.126 -3.914 1.00 69.06 107 LEU A C 1
ATOM 831 O O . LEU A 1 107 ? 6.834 -15.066 -4.429 1.00 69.06 107 LEU A O 1
ATOM 835 N N . GLN A 1 108 ? 8.744 -13.923 -4.124 1.00 64.50 108 GLN A N 1
ATOM 836 C CA . GLN A 1 108 ? 9.574 -14.834 -4.918 1.00 64.50 108 GLN A CA 1
ATOM 837 C C . GLN A 1 108 ? 10.007 -16.079 -4.149 1.00 64.50 108 GLN A C 1
ATOM 839 O O . GLN A 1 108 ? 10.275 -17.093 -4.779 1.00 64.50 108 GLN A O 1
ATOM 844 N N . GLU A 1 109 ? 10.039 -16.024 -2.818 1.00 60.16 109 GLU A N 1
ATOM 845 C CA . GLU A 1 109 ? 10.439 -17.158 -1.972 1.00 60.16 109 GLU A CA 1
ATOM 846 C C . GLU A 1 109 ? 9.248 -18.012 -1.498 1.00 60.16 109 GLU A C 1
ATOM 848 O O . GLU A 1 109 ? 9.427 -18.995 -0.784 1.00 60.16 109 GLU A O 1
ATOM 853 N N . VAL A 1 110 ? 8.016 -17.655 -1.882 1.00 58.22 110 VAL A N 1
ATOM 854 C CA . VAL A 1 110 ? 6.787 -18.363 -1.460 1.00 58.22 110 VAL A CA 1
ATOM 855 C C . VAL A 1 110 ? 6.479 -19.584 -2.345 1.00 58.22 110 VAL A C 1
ATOM 857 O O . VAL A 1 110 ? 5.472 -20.255 -2.119 1.00 58.22 110 VAL A O 1
ATOM 860 N N . TRP A 1 111 ? 7.329 -19.901 -3.330 1.00 49.69 111 TRP A N 1
ATOM 861 C CA . TRP A 1 111 ? 7.159 -21.033 -4.250 1.00 49.69 111 TRP A CA 1
ATOM 862 C C . TRP A 1 111 ? 8.468 -21.778 -4.493 1.00 49.69 111 TRP A C 1
ATOM 864 O O . TRP A 1 111 ? 9.467 -21.108 -4.835 1.00 49.69 111 TRP A O 1
#